Protein AF-A0A1S8IU87-F1 (afdb_monomer_lite)

Sequence (68 aa):
TFDDLYAKSKNGDIFTHLMDIILSRENILLAYRNIKANAGSKTAGTDGTIIKDIGKLPAETVVKKVRY

Structure (mmCIF, N/CA/C/O backbone):
data_AF-A0A1S8IU87-F1
#
_entry.id   AF-A0A1S8IU87-F1
#
loop_
_atom_site.group_PDB
_atom_site.id
_atom_site.type_symbol
_atom_site.label_atom_id
_atom_site.label_alt_id
_atom_site.label_comp_id
_atom_site.label_asym_id
_atom_site.label_entity_id
_atom_site.label_seq_id
_atom_site.pdbx_PDB_ins_code
_atom_site.Cartn_x
_atom_site.Cartn_y
_atom_site.Cartn_z
_atom_site.occupancy
_atom_site.B_iso_or_equiv
_atom_site.auth_seq_id
_atom_site.auth_comp_id
_atom_site.auth_asym_id
_atom_site.auth_atom_id
_atom_site.pdbx_PDB_model_num
ATOM 1 N N . THR A 1 1 ? 13.054 -10.971 -5.599 1.00 80.75 1 THR A N 1
ATOM 2 C CA . THR A 1 1 ? 12.709 -10.264 -4.340 1.00 80.75 1 THR A CA 1
ATOM 3 C C . THR A 1 1 ? 12.590 -8.775 -4.638 1.00 80.75 1 THR A C 1
ATOM 5 O O . THR A 1 1 ? 12.833 -8.396 -5.780 1.00 80.75 1 THR A O 1
ATOM 8 N N . PHE A 1 2 ? 12.230 -7.917 -3.676 1.00 91.25 2 PHE A N 1
ATOM 9 C CA . PHE A 1 2 ? 12.284 -6.461 -3.902 1.00 91.25 2 PHE A CA 1
ATOM 10 C C . PHE A 1 2 ? 13.716 -5.949 -4.126 1.00 91.25 2 PHE A C 1
ATOM 12 O O . PHE A 1 2 ? 13.893 -4.957 -4.825 1.00 91.25 2 PHE A O 1
ATOM 19 N N . ASP A 1 3 ? 14.733 -6.663 -3.636 1.00 93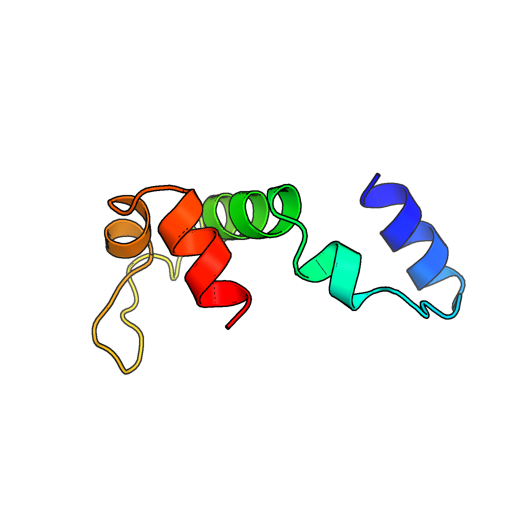.50 3 ASP A N 1
ATOM 20 C CA . ASP A 1 3 ? 16.141 -6.327 -3.889 1.00 93.50 3 ASP A CA 1
ATOM 21 C C . ASP A 1 3 ? 16.521 -6.487 -5.366 1.00 93.50 3 ASP A C 1
ATOM 23 O O . ASP A 1 3 ? 17.244 -5.658 -5.909 1.00 93.50 3 ASP A O 1
ATOM 27 N N . ASP A 1 4 ? 15.991 -7.512 -6.041 1.00 93.69 4 ASP A N 1
ATOM 28 C CA . ASP A 1 4 ? 16.179 -7.698 -7.487 1.00 93.69 4 ASP A CA 1
ATOM 29 C C . ASP A 1 4 ? 15.497 -6.576 -8.284 1.00 93.69 4 ASP A C 1
ATOM 31 O O . ASP A 1 4 ? 16.102 -5.989 -9.180 1.00 93.69 4 ASP A O 1
ATOM 35 N N . LEU A 1 5 ? 14.266 -6.212 -7.901 1.00 93.75 5 LEU A N 1
ATOM 36 C CA . LEU A 1 5 ? 13.551 -5.082 -8.499 1.00 93.75 5 LEU A CA 1
ATOM 37 C C . LEU A 1 5 ? 14.349 -3.776 -8.341 1.00 93.75 5 LEU A C 1
ATOM 39 O O . LEU A 1 5 ? 14.476 -3.002 -9.287 1.00 93.75 5 LEU A O 1
ATOM 43 N N . TYR A 1 6 ? 14.933 -3.557 -7.162 1.00 94.94 6 TYR A N 1
ATOM 44 C CA . TYR A 1 6 ? 15.779 -2.404 -6.868 1.00 94.94 6 TYR A CA 1
ATOM 45 C C . TYR A 1 6 ? 17.088 -2.399 -7.672 1.00 94.94 6 TYR A C 1
ATOM 47 O O . TYR A 1 6 ? 17.461 -1.364 -8.224 1.00 94.94 6 TYR A O 1
ATOM 55 N N . ALA A 1 7 ? 17.775 -3.539 -7.771 1.00 97.19 7 ALA A N 1
ATOM 56 C CA . ALA A 1 7 ? 19.014 -3.660 -8.537 1.00 97.19 7 ALA A CA 1
ATOM 57 C C . ALA A 1 7 ? 18.787 -3.375 -10.031 1.00 97.19 7 ALA A C 1
ATOM 59 O O . ALA A 1 7 ? 19.504 -2.569 -10.619 1.00 97.19 7 ALA A O 1
ATOM 60 N N . LYS A 1 8 ? 17.736 -3.956 -10.621 1.00 95.31 8 LYS A N 1
ATOM 61 C CA . LYS A 1 8 ? 17.332 -3.702 -12.014 1.00 95.31 8 LYS A CA 1
ATOM 62 C C . LYS A 1 8 ? 16.940 -2.245 -12.243 1.00 95.31 8 LYS A C 1
ATOM 64 O O . LYS A 1 8 ? 17.325 -1.643 -13.239 1.00 95.31 8 LYS A O 1
ATOM 69 N N . SER A 1 9 ? 16.246 -1.642 -11.275 1.00 95.75 9 SER A N 1
ATOM 70 C CA . SER A 1 9 ? 15.873 -0.227 -11.328 1.00 95.75 9 SER A CA 1
ATOM 71 C C . SER A 1 9 ? 17.105 0.679 -11.357 1.00 95.75 9 SER A C 1
ATOM 73 O O . SER A 1 9 ? 17.168 1.599 -12.169 1.00 95.75 9 SER A O 1
ATOM 75 N N . LYS A 1 10 ? 18.124 0.380 -10.541 1.00 97.75 10 LYS A N 1
ATOM 76 C CA . LYS A 1 10 ? 19.414 1.086 -10.575 1.00 97.75 10 LYS A CA 1
ATOM 77 C C . LYS A 1 10 ? 20.164 0.938 -11.896 1.00 97.75 10 LYS A C 1
ATOM 79 O O . LYS A 1 10 ? 20.893 1.854 -12.263 1.00 97.75 10 LYS A O 1
ATOM 84 N N . ASN A 1 11 ? 19.986 -0.182 -12.589 1.00 97.50 11 ASN A N 1
ATOM 85 C CA . ASN A 1 11 ? 20.625 -0.444 -13.877 1.00 97.50 11 ASN A CA 1
ATOM 86 C C . ASN A 1 11 ? 19.896 0.212 -15.064 1.00 97.50 11 ASN A C 1
ATOM 88 O O . ASN A 1 11 ? 20.409 0.175 -16.179 1.00 97.50 11 ASN A O 1
ATOM 92 N N . GLY A 1 12 ? 18.741 0.848 -14.835 1.00 96.56 12 GLY A N 1
ATOM 93 C CA . GLY A 1 12 ? 17.954 1.495 -15.888 1.00 96.56 12 GLY A CA 1
ATOM 94 C C . GLY A 1 12 ? 17.077 0.532 -16.692 1.00 96.56 12 GLY A C 1
ATOM 95 O O . GLY A 1 12 ? 16.630 0.892 -17.781 1.00 96.56 12 GLY A O 1
ATOM 96 N N . ASP A 1 13 ? 16.821 -0.671 -16.172 1.00 96.69 13 ASP A N 1
ATOM 97 C CA . ASP A 1 13 ? 15.971 -1.658 -16.836 1.00 96.69 13 ASP A CA 1
ATOM 98 C C . ASP A 1 13 ? 14.531 -1.140 -16.995 1.00 96.69 13 ASP A C 1
ATOM 100 O O . ASP A 1 13 ? 13.977 -0.457 -16.126 1.00 96.69 13 ASP A O 1
ATOM 104 N N . ILE A 1 14 ? 13.890 -1.515 -18.104 1.00 95.25 14 ILE A N 1
ATOM 105 C CA . ILE A 1 14 ? 12.485 -1.191 -18.373 1.00 95.25 14 ILE A CA 1
ATOM 106 C C . ILE A 1 14 ? 11.587 -2.252 -17.732 1.00 95.25 14 ILE A C 1
ATOM 108 O O . ILE A 1 14 ? 11.727 -3.447 -17.990 1.00 95.25 14 ILE A O 1
ATOM 112 N N . PHE A 1 15 ? 10.599 -1.808 -16.955 1.00 94.94 15 PHE A N 1
ATOM 113 C CA . PHE A 1 15 ? 9.606 -2.683 -16.333 1.00 94.94 15 PHE A CA 1
ATOM 114 C C . PHE A 1 15 ? 8.268 -2.598 -17.066 1.00 94.94 15 PHE A C 1
ATOM 116 O O . PHE A 1 15 ? 7.534 -1.624 -16.918 1.00 94.94 15 PHE A O 1
ATOM 123 N N . THR A 1 16 ? 7.914 -3.639 -17.816 1.00 94.69 16 THR A N 1
ATOM 124 C CA . THR A 1 16 ? 6.642 -3.697 -18.561 1.00 94.69 16 THR A CA 1
ATOM 125 C C . THR A 1 16 ? 5.452 -4.154 -17.711 1.00 94.69 16 THR A C 1
ATOM 127 O O . THR A 1 16 ? 4.311 -3.883 -18.068 1.00 94.69 16 THR A O 1
ATOM 130 N N . HIS A 1 17 ? 5.703 -4.803 -16.568 1.00 91.56 17 HIS A N 1
ATOM 131 C CA . HIS A 1 17 ? 4.678 -5.388 -15.684 1.00 91.56 17 HIS A CA 1
ATOM 132 C C . HIS A 1 17 ? 4.786 -4.886 -14.237 1.00 91.56 17 HIS A C 1
ATOM 134 O O . HIS A 1 17 ? 4.473 -5.594 -13.281 1.00 91.56 17 HIS A O 1
ATOM 140 N N . LEU A 1 18 ? 5.261 -3.649 -14.048 1.00 94.69 18 LEU A N 1
ATOM 141 C CA . LEU A 1 18 ? 5.457 -3.084 -12.711 1.00 94.69 18 LEU A CA 1
ATOM 142 C C . LEU A 1 18 ? 4.146 -3.010 -11.913 1.00 94.69 18 LEU A C 1
ATOM 144 O O . LEU A 1 18 ? 4.153 -3.219 -10.700 1.00 94.69 18 LEU A O 1
ATOM 148 N N . MET A 1 19 ? 3.019 -2.755 -12.586 1.00 94.50 19 MET A N 1
ATOM 149 C CA . MET A 1 19 ? 1.731 -2.608 -11.909 1.00 94.50 19 MET A CA 1
ATOM 150 C C . MET A 1 19 ? 1.257 -3.905 -11.248 1.00 94.50 19 MET A C 1
ATOM 152 O O . MET A 1 19 ? 0.699 -3.855 -10.155 1.00 94.50 19 MET A O 1
ATOM 156 N N . 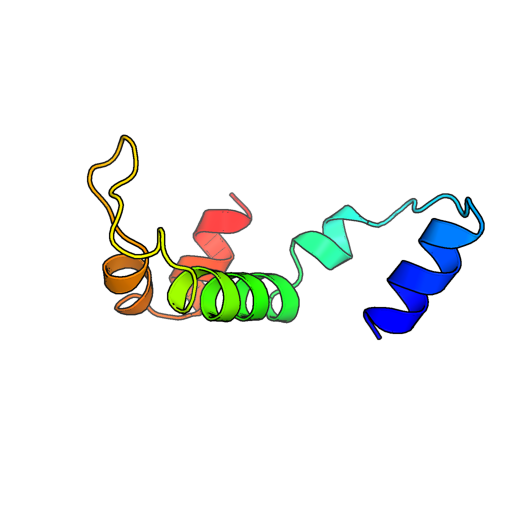ASP A 1 20 ? 1.553 -5.059 -11.844 1.00 94.44 20 ASP A N 1
ATOM 157 C CA . ASP A 1 20 ? 1.211 -6.365 -11.271 1.00 94.44 20 ASP A CA 1
ATOM 158 C C . ASP A 1 20 ? 1.967 -6.604 -9.957 1.00 94.44 20 ASP A C 1
ATOM 160 O O . ASP A 1 20 ? 1.416 -7.139 -8.993 1.00 94.44 20 ASP A O 1
ATOM 164 N N . ILE A 1 21 ? 3.216 -6.132 -9.883 1.00 94.25 21 ILE A N 1
ATOM 165 C CA . ILE A 1 21 ? 4.035 -6.172 -8.667 1.00 94.25 21 ILE A CA 1
ATOM 166 C C . ILE A 1 21 ? 3.479 -5.196 -7.624 1.00 94.25 21 ILE A C 1
ATOM 168 O O . ILE A 1 21 ? 3.292 -5.580 -6.466 1.00 94.25 21 ILE A O 1
ATOM 172 N N . ILE A 1 22 ? 3.171 -3.955 -8.025 1.00 94.75 22 ILE A N 1
ATOM 173 C CA . ILE A 1 22 ? 2.623 -2.918 -7.136 1.00 94.75 22 ILE A CA 1
ATOM 174 C C . ILE A 1 22 ? 1.297 -3.380 -6.516 1.00 94.75 22 ILE A C 1
ATOM 176 O O . ILE A 1 22 ? 1.126 -3.266 -5.301 1.00 94.75 22 ILE A O 1
ATOM 180 N N . LEU A 1 23 ? 0.395 -3.936 -7.332 1.00 96.50 23 LEU A N 1
ATOM 181 C CA . LEU A 1 23 ? -0.935 -4.412 -6.936 1.00 96.50 23 LEU A CA 1
ATOM 182 C C . LEU A 1 23 ? -0.954 -5.863 -6.439 1.00 96.50 23 LEU A C 1
ATOM 184 O O . LEU A 1 23 ? -2.034 -6.405 -6.153 1.00 96.50 23 LEU A O 1
ATOM 188 N N . SER A 1 24 ? 0.205 -6.517 -6.323 1.00 96.38 24 SER A N 1
ATOM 189 C CA . SER A 1 24 ? 0.288 -7.832 -5.689 1.00 96.38 24 SER A CA 1
ATOM 190 C C . SER A 1 24 ? -0.237 -7.742 -4.257 1.00 96.38 24 SER A C 1
ATOM 192 O O . SER A 1 24 ? -0.053 -6.746 -3.548 1.00 96.38 24 SER A O 1
ATOM 194 N N . ARG A 1 25 ? -0.937 -8.792 -3.827 1.00 97.31 25 ARG A N 1
ATOM 195 C CA . ARG A 1 25 ? -1.541 -8.855 -2.493 1.00 97.31 25 ARG A CA 1
ATOM 196 C C . ARG A 1 25 ? -0.478 -8.618 -1.420 1.00 97.31 25 ARG A C 1
ATOM 198 O O . ARG A 1 25 ? -0.686 -7.870 -0.468 1.00 97.31 25 ARG A O 1
ATOM 205 N N . GLU A 1 26 ? 0.660 -9.266 -1.593 1.00 96.75 26 GLU A N 1
ATOM 206 C CA . GLU A 1 26 ? 1.784 -9.275 -0.674 1.00 96.75 26 GLU A CA 1
ATOM 207 C C . GLU A 1 26 ? 2.373 -7.870 -0.531 1.00 96.75 26 GLU A C 1
ATOM 209 O O . GLU A 1 26 ? 2.616 -7.427 0.595 1.00 96.75 26 GLU A O 1
ATOM 214 N N . ASN A 1 27 ? 2.532 -7.144 -1.646 1.00 97.25 27 ASN A N 1
ATOM 215 C CA . ASN A 1 27 ? 3.044 -5.778 -1.635 1.00 97.25 27 ASN A CA 1
ATOM 216 C C . ASN A 1 27 ? 2.061 -4.791 -0.992 1.00 97.25 27 ASN A C 1
ATOM 218 O O . ASN A 1 27 ? 2.477 -3.963 -0.186 1.00 97.25 27 ASN A O 1
ATOM 222 N N . ILE A 1 28 ? 0.755 -4.917 -1.257 1.00 97.31 28 ILE A N 1
ATOM 223 C CA . ILE A 1 28 ? -0.269 -4.073 -0.617 1.00 97.31 28 ILE A CA 1
ATOM 224 C C . ILE A 1 28 ? -0.247 -4.255 0.909 1.00 97.31 28 ILE A C 1
ATOM 226 O O . ILE A 1 28 ? -0.246 -3.281 1.666 1.00 97.31 28 ILE A O 1
ATOM 230 N N . LEU A 1 29 ? -0.182 -5.502 1.384 1.00 97.19 29 LEU A N 1
ATOM 231 C CA . LEU A 1 29 ? -0.139 -5.789 2.820 1.00 97.19 29 LEU A CA 1
ATOM 232 C C . LEU A 1 29 ? 1.189 -5.365 3.464 1.00 97.19 29 LEU A C 1
ATOM 234 O O . LEU A 1 29 ? 1.201 -4.933 4.619 1.00 97.19 29 LEU A O 1
ATOM 238 N N . LEU A 1 30 ? 2.306 -5.470 2.741 1.00 96.75 30 LEU A N 1
ATOM 239 C CA . LEU A 1 30 ? 3.595 -4.948 3.192 1.00 96.75 30 LEU A CA 1
ATOM 240 C C . LEU A 1 30 ? 3.562 -3.421 3.322 1.00 96.75 30 LEU A C 1
ATOM 242 O O . LEU A 1 30 ? 3.958 -2.895 4.362 1.00 96.75 30 LEU A O 1
ATOM 246 N N . ALA A 1 31 ? 3.030 -2.724 2.317 1.00 96.56 31 ALA A N 1
ATOM 247 C CA . ALA A 1 31 ? 2.864 -1.276 2.337 1.00 96.56 31 ALA A CA 1
ATOM 248 C C . ALA A 1 31 ? 2.013 -0.832 3.534 1.00 96.56 31 ALA A C 1
ATOM 250 O O . ALA A 1 31 ? 2.425 0.056 4.280 1.00 96.56 31 ALA A O 1
ATOM 251 N N . TYR A 1 32 ? 0.889 -1.509 3.792 1.00 96.62 32 TYR A N 1
ATOM 252 C CA . TYR A 1 32 ? 0.071 -1.256 4.979 1.00 96.62 32 TYR A CA 1
ATOM 253 C C . TYR A 1 32 ? 0.886 -1.345 6.282 1.00 96.62 32 TYR A C 1
ATOM 255 O O . TYR A 1 32 ? 0.828 -0.432 7.110 1.00 96.62 32 TYR A O 1
ATOM 263 N N . ARG A 1 33 ? 1.670 -2.420 6.471 1.00 95.88 33 ARG A N 1
ATOM 264 C CA . ARG A 1 33 ? 2.492 -2.606 7.683 1.00 95.88 33 ARG A CA 1
ATOM 265 C C . ARG A 1 33 ? 3.511 -1.484 7.862 1.00 95.88 33 ARG A C 1
ATOM 267 O O . ARG A 1 33 ? 3.653 -0.979 8.973 1.00 95.88 33 ARG A O 1
ATOM 274 N N . ASN A 1 34 ? 4.164 -1.075 6.778 1.00 96.44 34 ASN A N 1
ATOM 275 C CA . ASN A 1 34 ? 5.153 -0.001 6.810 1.00 96.44 34 ASN A CA 1
ATOM 276 C C . ASN A 1 34 ? 4.493 1.343 7.151 1.00 96.44 34 ASN A C 1
ATOM 278 O O . ASN A 1 34 ? 4.928 2.029 8.071 1.00 96.44 34 ASN A O 1
ATOM 282 N N . ILE A 1 35 ? 3.376 1.685 6.501 1.00 96.12 35 ILE A N 1
ATOM 283 C CA . ILE A 1 35 ? 2.647 2.937 6.763 1.00 96.12 35 ILE A CA 1
ATOM 284 C C . ILE A 1 35 ? 2.107 2.975 8.196 1.00 96.12 35 ILE A C 1
ATOM 286 O O . ILE A 1 35 ? 2.144 4.021 8.840 1.00 96.12 35 ILE A O 1
ATOM 290 N N . LYS A 1 36 ? 1.654 1.835 8.731 1.00 95.62 36 LYS A N 1
ATOM 291 C CA . LYS A 1 36 ? 1.187 1.727 10.119 1.00 95.62 36 LYS A CA 1
ATOM 292 C C . LYS A 1 36 ? 2.261 2.112 11.139 1.00 95.62 36 LYS A C 1
ATOM 294 O O . LYS A 1 36 ? 1.917 2.660 12.183 1.00 9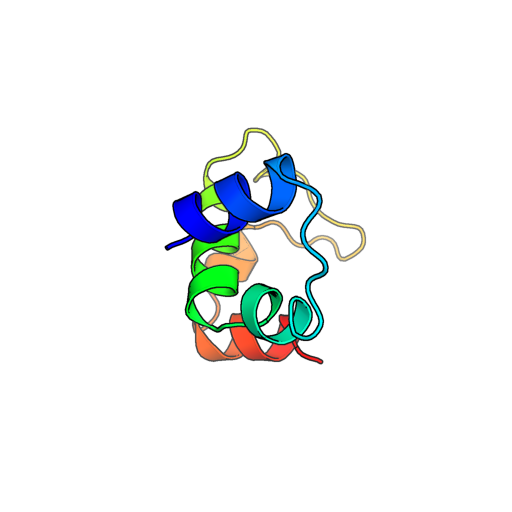5.62 36 LYS A O 1
ATOM 299 N N . ALA A 1 37 ? 3.528 1.826 10.852 1.00 95.06 37 ALA A N 1
ATOM 300 C CA . ALA A 1 37 ? 4.651 2.161 11.723 1.00 95.06 37 ALA A CA 1
ATOM 301 C C . ALA A 1 37 ? 5.183 3.591 11.514 1.00 95.06 37 ALA A C 1
ATOM 303 O O . ALA A 1 37 ? 5.892 4.109 12.375 1.00 95.06 37 ALA A O 1
ATOM 304 N N . ASN A 1 38 ? 4.835 4.246 10.403 1.00 95.62 38 ASN A N 1
ATOM 305 C CA . ASN A 1 38 ? 5.315 5.590 10.092 1.00 95.62 38 ASN A CA 1
ATOM 306 C C . ASN A 1 38 ? 4.755 6.645 11.063 1.00 95.62 38 ASN A C 1
ATOM 308 O O . ASN A 1 38 ? 3.634 6.533 11.569 1.00 95.62 38 ASN A O 1
ATOM 312 N N . ALA A 1 39 ? 5.511 7.731 11.264 1.00 96.31 39 ALA A N 1
ATOM 313 C CA . ALA A 1 39 ? 5.139 8.829 12.164 1.00 96.31 39 ALA A CA 1
ATOM 314 C C . ALA A 1 39 ? 3.774 9.462 11.821 1.00 96.31 39 ALA A C 1
ATOM 316 O O . ALA A 1 39 ? 3.005 9.804 12.716 1.00 96.31 39 ALA A O 1
ATOM 317 N N . GLY A 1 40 ? 3.438 9.545 10.530 1.00 95.19 40 GLY A N 1
ATOM 318 C CA . GLY A 1 40 ? 2.159 10.069 10.036 1.00 95.19 40 GLY A CA 1
ATOM 319 C C . GLY A 1 40 ? 0.973 9.099 10.123 1.00 95.19 40 GLY A C 1
ATOM 320 O O . GLY A 1 40 ? -0.106 9.432 9.652 1.00 95.19 40 GLY A O 1
ATOM 321 N N . SER A 1 41 ? 1.127 7.909 10.712 1.00 95.88 41 SER A N 1
ATOM 322 C CA . SER A 1 41 ? 0.068 6.882 10.798 1.00 95.88 41 SER A CA 1
ATOM 323 C C . SER A 1 41 ? -1.227 7.357 11.474 1.00 95.88 41 SER A C 1
ATOM 325 O O . SER A 1 41 ? -2.298 6.794 11.246 1.00 95.88 41 SER A O 1
ATOM 327 N N . LYS A 1 42 ? -1.139 8.387 12.317 1.00 96.44 42 LYS A N 1
ATOM 328 C CA . LYS A 1 42 ? -2.277 8.980 13.034 1.00 96.44 42 LYS A CA 1
ATOM 329 C C . LYS A 1 42 ? -2.901 10.172 12.303 1.00 96.44 42 LYS A C 1
ATOM 331 O O . LYS A 1 42 ? -3.896 10.702 12.785 1.00 96.44 42 LYS A O 1
ATOM 336 N N . THR A 1 43 ? -2.323 10.606 11.187 1.00 97.25 43 THR A N 1
ATOM 337 C CA . THR A 1 43 ? -2.853 11.713 10.391 1.00 97.25 43 THR A CA 1
ATOM 338 C C . THR A 1 43 ? -4.012 11.203 9.548 1.00 97.25 43 THR A C 1
ATOM 340 O O . THR A 1 43 ? -3.856 10.239 8.799 1.00 97.25 43 THR A O 1
ATOM 343 N N . ALA A 1 44 ? -5.180 11.823 9.698 1.00 97.31 44 ALA A N 1
ATOM 344 C CA . ALA A 1 44 ? -6.355 11.471 8.916 1.00 97.31 44 ALA A CA 1
ATOM 345 C C . ALA A 1 44 ? -6.196 11.916 7.458 1.00 97.31 44 ALA A C 1
ATOM 347 O O . ALA A 1 44 ? -5.642 12.983 7.182 1.00 97.31 44 ALA A O 1
ATOM 348 N N . GLY A 1 45 ? -6.695 11.094 6.536 1.00 94.62 45 GLY A N 1
ATOM 349 C CA . GLY A 1 45 ? -6.888 11.489 5.146 1.00 94.62 45 GLY A CA 1
ATOM 350 C C . GLY A 1 45 ? -8.036 12.489 4.981 1.00 94.62 45 GLY A C 1
ATOM 351 O O . GLY A 1 45 ? -8.714 12.864 5.939 1.00 94.62 45 GLY A O 1
ATOM 352 N N . THR A 1 46 ? -8.301 12.887 3.736 1.00 96.25 46 THR A N 1
ATOM 353 C CA . THR A 1 46 ? -9.450 13.746 3.388 1.00 96.25 46 THR A CA 1
ATOM 354 C C . THR A 1 46 ? -10.801 13.084 3.677 1.00 96.25 46 THR A C 1
ATOM 356 O O . THR A 1 46 ? -11.799 13.779 3.833 1.00 96.25 46 THR A O 1
ATOM 359 N N . ASP A 1 47 ? -10.829 11.755 3.791 1.00 93.62 47 ASP A N 1
ATOM 360 C CA . ASP A 1 47 ? -11.986 10.946 4.181 1.00 93.62 47 ASP A CA 1
ATOM 361 C C . ASP A 1 47 ? -12.122 10.764 5.706 1.00 93.62 47 ASP A C 1
ATOM 363 O O . ASP A 1 47 ? -12.965 9.995 6.166 1.00 93.62 47 ASP A O 1
ATOM 367 N N . GLY A 1 48 ? -11.277 11.429 6.502 1.00 96.12 48 GLY A N 1
ATOM 368 C CA . GLY A 1 48 ? -11.273 11.324 7.962 1.00 96.12 48 GLY A CA 1
ATOM 369 C C . GLY A 1 48 ? -10.726 9.998 8.508 1.00 96.12 48 GLY A C 1
ATOM 370 O O . GLY A 1 48 ? -10.745 9.796 9.721 1.00 96.12 48 GLY A O 1
ATOM 371 N N . THR A 1 49 ? -10.226 9.099 7.654 1.00 95.12 49 THR A N 1
ATOM 372 C CA . THR A 1 49 ? -9.752 7.765 8.052 1.00 95.12 49 THR A CA 1
ATOM 373 C C . THR A 1 49 ? -8.250 7.777 8.350 1.00 95.12 49 THR A C 1
ATOM 375 O O . THR A 1 49 ? -7.468 8.384 7.617 1.00 95.12 49 THR A O 1
ATOM 378 N N . ILE A 1 50 ? -7.816 7.068 9.404 1.00 97.12 50 ILE A N 1
ATOM 379 C CA . ILE A 1 50 ? -6.388 6.822 9.691 1.00 97.12 50 ILE A CA 1
ATOM 380 C C . ILE A 1 50 ? -5.985 5.372 9.383 1.00 97.12 50 ILE A C 1
ATOM 382 O O . ILE A 1 50 ? -6.818 4.466 9.315 1.00 97.12 50 ILE A O 1
ATOM 386 N N . ILE A 1 51 ? -4.679 5.092 9.281 1.00 96.44 51 ILE A N 1
ATOM 387 C CA . ILE A 1 51 ? -4.183 3.741 8.939 1.00 96.44 51 ILE A CA 1
ATOM 388 C C . ILE A 1 51 ? -4.594 2.671 9.967 1.00 96.44 51 ILE A C 1
ATOM 390 O O . ILE A 1 51 ? -4.715 1.485 9.648 1.00 96.44 51 ILE A O 1
ATOM 394 N N . LYS A 1 52 ? -4.833 3.070 11.224 1.00 95.94 52 LYS A N 1
ATOM 395 C CA . LYS A 1 52 ? -5.311 2.153 12.265 1.00 95.94 52 LYS A CA 1
ATOM 396 C C . LYS A 1 52 ? -6.734 1.669 11.981 1.00 95.94 52 LYS A C 1
ATOM 398 O O . LYS A 1 52 ? -7.028 0.518 12.289 1.00 95.94 52 LYS A O 1
ATOM 403 N N . ASP A 1 53 ? -7.585 2.502 11.388 1.00 96.62 53 ASP A N 1
ATOM 404 C CA . ASP A 1 53 ? -8.955 2.123 11.036 1.00 96.62 53 ASP A CA 1
ATOM 405 C C . ASP A 1 53 ? -8.975 1.159 9.856 1.00 96.62 53 ASP A C 1
ATOM 407 O O . ASP A 1 53 ? -9.666 0.145 9.909 1.00 96.62 53 ASP A O 1
ATOM 411 N N . ILE A 1 54 ? -8.112 1.389 8.863 1.00 95.06 54 ILE A N 1
ATOM 412 C CA . ILE A 1 54 ? -7.879 0.445 7.760 1.00 95.06 54 ILE 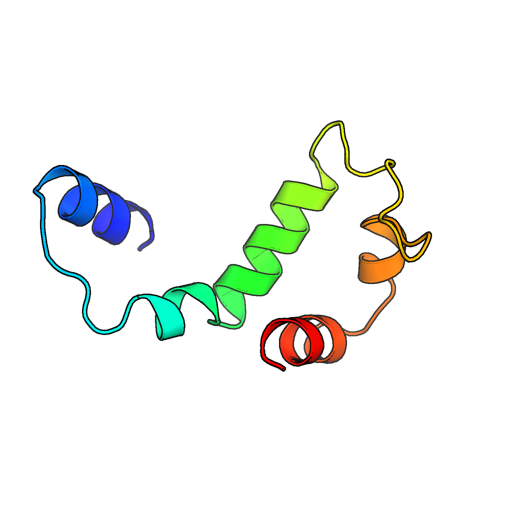A CA 1
ATOM 413 C C . ILE A 1 54 ? -7.436 -0.923 8.309 1.00 95.06 54 ILE A C 1
ATOM 415 O O . ILE A 1 54 ? -7.871 -1.961 7.822 1.00 95.06 54 ILE A O 1
ATOM 419 N N . GLY A 1 55 ? -6.641 -0.934 9.383 1.00 93.19 55 GLY A N 1
ATOM 420 C CA . GLY A 1 55 ? -6.191 -2.153 10.064 1.00 93.19 55 GLY A CA 1
ATOM 421 C C . GLY A 1 55 ? -7.264 -2.993 10.742 1.00 93.19 55 GLY A C 1
ATOM 422 O O . GLY A 1 55 ? -6.972 -4.119 11.135 1.00 93.19 55 GLY A O 1
ATOM 423 N N . LYS A 1 56 ? -8.470 -2.449 10.925 1.00 95.69 56 LYS A N 1
ATOM 424 C CA . LYS A 1 56 ? -9.618 -3.179 11.479 1.00 95.69 56 LYS A CA 1
ATOM 425 C C . LYS A 1 56 ? -10.367 -3.963 10.398 1.00 95.69 56 LYS A C 1
ATOM 427 O O . LYS A 1 56 ? -11.202 -4.800 10.727 1.00 95.69 56 LYS A O 1
ATOM 432 N N . LEU A 1 57 ? -10.104 -3.675 9.124 1.00 95.88 57 LEU A N 1
ATOM 433 C CA . LEU A 1 57 ? -10.752 -4.334 7.998 1.00 95.88 57 LEU A CA 1
ATOM 434 C C . LEU A 1 57 ? -10.111 -5.705 7.726 1.00 95.88 57 LEU A C 1
ATOM 436 O O . LEU A 1 57 ? -8.912 -5.882 7.956 1.00 95.88 57 LEU A O 1
ATOM 440 N N . PRO A 1 58 ? -10.868 -6.667 7.168 1.00 97.75 58 PRO A N 1
ATOM 441 C CA . PRO A 1 58 ? -10.287 -7.884 6.621 1.00 97.75 58 PRO A CA 1
ATOM 442 C C . PRO A 1 58 ? -9.220 -7.563 5.570 1.00 97.75 58 PRO A C 1
ATOM 444 O O . PRO A 1 58 ? -9.387 -6.638 4.771 1.00 97.75 58 PRO A O 1
ATOM 447 N N . ALA A 1 59 ? -8.156 -8.368 5.522 1.00 96.81 59 ALA A N 1
ATOM 448 C CA . ALA A 1 59 ? -7.066 -8.183 4.562 1.00 96.81 59 ALA A CA 1
ATOM 449 C C . ALA A 1 59 ? -7.577 -8.103 3.111 1.00 96.81 59 ALA A C 1
ATOM 451 O O . ALA A 1 59 ? -7.132 -7.244 2.354 1.00 96.81 59 ALA A O 1
ATOM 452 N N . GLU A 1 60 ? -8.568 -8.926 2.748 1.00 97.06 60 GLU A N 1
ATOM 453 C CA . GLU A 1 60 ? -9.188 -8.891 1.414 1.00 97.06 60 GLU A CA 1
ATOM 454 C C . GLU A 1 60 ? -9.847 -7.556 1.088 1.00 97.06 60 GLU A C 1
ATOM 456 O O . GLU A 1 60 ? -9.753 -7.080 -0.039 1.00 97.06 60 GLU A O 1
ATOM 461 N N . THR A 1 61 ? -10.501 -6.932 2.066 1.00 96.75 61 THR A N 1
ATOM 462 C CA . THR A 1 61 ? -11.159 -5.639 1.874 1.00 96.75 61 THR A CA 1
ATOM 463 C C . THR A 1 61 ? -10.129 -4.562 1.557 1.00 96.75 61 THR A C 1
ATOM 465 O O . THR A 1 61 ? -10.337 -3.765 0.644 1.00 96.75 61 THR A O 1
ATOM 468 N N . VAL A 1 62 ? -8.997 -4.569 2.267 1.00 95.56 62 VAL A N 1
ATOM 469 C CA . VAL A 1 62 ? -7.889 -3.637 2.018 1.00 95.56 62 VAL A CA 1
ATOM 470 C C . VAL A 1 62 ? -7.303 -3.863 0.625 1.00 95.56 62 VAL A C 1
ATOM 472 O O . VAL A 1 62 ? -7.171 -2.917 -0.146 1.00 95.56 62 VAL A O 1
ATOM 475 N N . VAL A 1 63 ? -7.008 -5.117 0.272 1.00 97.50 63 VAL A N 1
ATOM 476 C CA . VAL A 1 63 ? -6.443 -5.482 -1.037 1.00 97.50 63 VAL A CA 1
ATOM 477 C C . VAL A 1 63 ? -7.382 -5.092 -2.178 1.00 97.50 63 VAL A C 1
ATOM 479 O O . VAL A 1 63 ? -6.935 -4.523 -3.172 1.00 97.50 63 VAL A O 1
ATOM 482 N N . LYS A 1 64 ? -8.685 -5.353 -2.037 1.00 96.75 64 LYS A N 1
ATOM 483 C CA . LYS A 1 64 ? -9.683 -5.023 -3.058 1.00 96.75 64 LYS A CA 1
ATOM 484 C C . LYS A 1 64 ? -9.809 -3.514 -3.267 1.00 96.75 64 LYS A C 1
ATOM 486 O O . LYS A 1 64 ? -9.798 -3.090 -4.413 1.00 96.75 64 LYS A O 1
ATOM 491 N N . LYS A 1 65 ? -9.856 -2.731 -2.181 1.00 93.25 65 LYS A N 1
ATOM 492 C CA . LYS A 1 65 ? -9.992 -1.263 -2.215 1.00 93.25 65 LYS A CA 1
ATOM 493 C C . LYS A 1 65 ? -8.793 -0.546 -2.851 1.00 93.25 65 LYS A C 1
ATOM 495 O O . LYS A 1 65 ? -8.918 0.585 -3.292 1.00 93.25 65 LYS A O 1
ATOM 500 N N . VAL A 1 66 ? -7.611 -1.163 -2.849 1.00 93.88 66 VAL A N 1
ATOM 501 C CA . VAL A 1 66 ? -6.418 -0.590 -3.502 1.00 93.88 66 VAL A CA 1
ATOM 502 C C . VAL A 1 66 ? -6.375 -0.923 -4.995 1.00 93.88 66 VAL A C 1
ATOM 504 O O . VAL A 1 66 ? -5.802 -0.168 -5.774 1.00 93.88 66 VAL A O 1
ATOM 507 N N . ARG A 1 67 ? -6.968 -2.047 -5.410 1.00 94.69 67 ARG A N 1
ATOM 508 C CA . ARG A 1 67 ? -7.000 -2.461 -6.820 1.00 94.69 67 ARG A CA 1
ATOM 509 C C . ARG A 1 67 ? -8.072 -1.734 -7.638 1.00 94.69 67 ARG A C 1
ATOM 511 O O . ARG A 1 67 ? -7.865 -1.580 -8.839 1.00 94.69 67 ARG A O 1
ATOM 518 N N . TYR A 1 68 ? -9.180 -1.331 -7.011 1.00 78.06 68 TYR A N 1
ATOM 519 C CA . TYR A 1 68 ? -10.367 -0.730 -7.637 1.00 78.06 68 TYR A CA 1
ATOM 520 C C . TYR A 1 68 ? -11.066 0.222 -6.667 1.00 7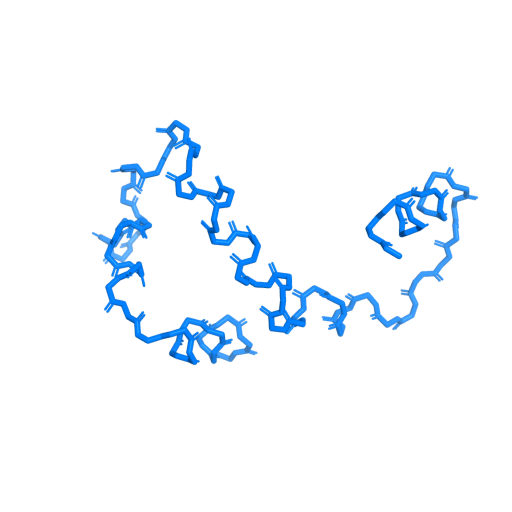8.06 68 TYR A C 1
ATOM 522 O O . TYR A 1 68 ? -11.662 1.204 -7.155 1.00 78.06 68 TYR A O 1
#

Organism: Enterococcus faecium (NCBI:txid1352)

pLDDT: mean 95.22, std 3.1, range [78.06, 97.75]

Radius of gyration: 14.37 Å; chains: 1; bounding box: 33×24×32 Å

Foldseek 3Di:
DVVVVVVCVVVVHDDPCVVCVCLPLVNLVVVLVVCCPDPCQVPADPVRDGSVNVVVDDSVVS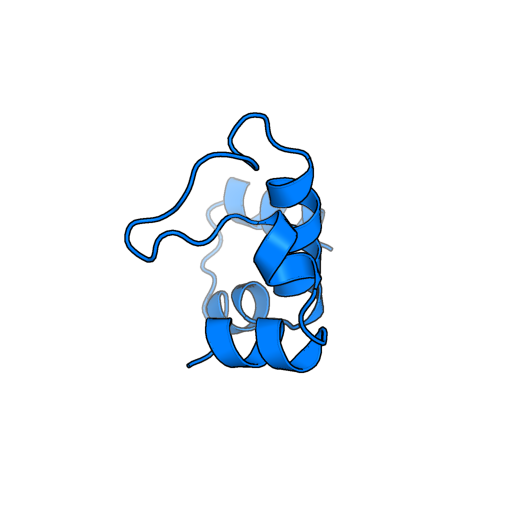SVVVVD

Secondary structure (DSSP, 8-state):
-HHHHHHHHHTT---SSHHHHHT-HHHHHHHHHHHHHSGGGG---TTS--HHHHTTS-HHHHHHHHH-